Protein 3DXS (pdb70)

Foldseek 3Di:
DWKFKKAKPDQDDPVLQVLLQVLLVPQPFWDGWDGDSVPRIIMTDGDVVRDDDVVSQVSSVVSPIHMDTDDTPD

Radius of gyration: 10.69 Å; Cα contacts (8 Å, |Δi|>4): 174; chains: 1; bounding box: 22×27×25 Å

Nearest PDB structures (foldseek):
  3dxs-assembly1_X  TM=1.014E+00  e=5.088E-16  Arabidopsis thaliana
  6ff2-assembly1_B  TM=9.673E-01  e=3.110E-07  Staphylococcus aureus subsp. aureus NCTC 8325
  2qif-assembly1_A  TM=9.749E-01  e=5.324E-07  unclassified
  1kqk-assembly1_A  TM=9.486E-01  e=2.907E-07  Bacillus subtilis
  7si6-assembly1_A  TM=9.402E-01  e=1.588E-07  Xenopus tropicalis

Solvent-accessible surface area: 4286 Å² total; per-residue (Å²): 124,44,42,2,35,0,10,1,71,52,14,120,59,67,69,25,14,94,47,0,69,58,26,0,89,133,26,114,14,15,130,119,5,56,32,44,48,154,128,73,64,0,27,0,18,3,40,37,140,105,11,104,50,121,68,0,55,98,16,0,67,114,46,61,27,124,11,100,38,112,42,134,71,159

B-factor: mean 13.67, std 7.36, range [3.86, 49.39]

Sequence (74 aa):
MRKIQVGVTTGMTCAACSSSNSSSVEEAALMNVNGVFKASSVALLQNRADVVFDPNLVKKEEEEDIKEEEIEDAGFEEAEEILAEEEEW

Secondary structure (DSSP, 8-state):
-EEEEEEEE---SHHHHHHHHHHHHTSTTEEEEEEEGGGTEEEEEE-TTT--HHHHHHHHHHHT-EEEEEEE--

Structure (mmCIF, N/CA/C/O backbone):
data_3DXS
#
_entry.id   3DXS
#
_cell.length_a   27.374
_cell.length_b   44.529
_cell.length_c   49.223
_cell.angle_alpha   90.00
_cell.angle_beta   90.00
_cell.angle_gamma   90.00
#
_symmetry.space_group_name_H-M   'P 21 21 21'
#
loop_
_entity.id
_entity.type
_entity.pdbx_description
1 polymer 'Copper-transporting ATPase RAN1'
2 non-polymer 'ZINC ION'
3 non-polymer 'LITHIUM ION'
4 water water
#
loop_
_atom_site.group_PDB
_atom_site.id
_atom_site.type_symbol
_atom_site.label_atom_id
_atom_site.label_alt_id
_atom_site.label_comp_id
_atom_site.label_asym_id
_atom_site.label_entity_id
_atom_site.label_seq_id
_atom_site.pdbx_PDB_ins_code
_atom_site.Cartn_x
_atom_site.Cartn_y
_atom_site.Cartn_z
_atom_site.occupancy
_atom_site.B_iso_or_equiv
_atom_site.auth_seq_id
_atom_site.auth_comp_id
_atom_site.auth_asym_id
_atom_site.auth_atom_id
_atom_site.pdbx_PDB_model_num
ATOM 1 N N . MET A 1 1 ? 13.421 14.050 9.165 1.00 9.43 1 MET X N 1
ATOM 2 C CA . MET A 1 1 ? 13.748 14.993 10.291 1.00 9.32 1 MET X CA 1
ATOM 3 C C . MET A 1 1 ? 12.834 16.196 10.254 1.00 9.11 1 MET X C 1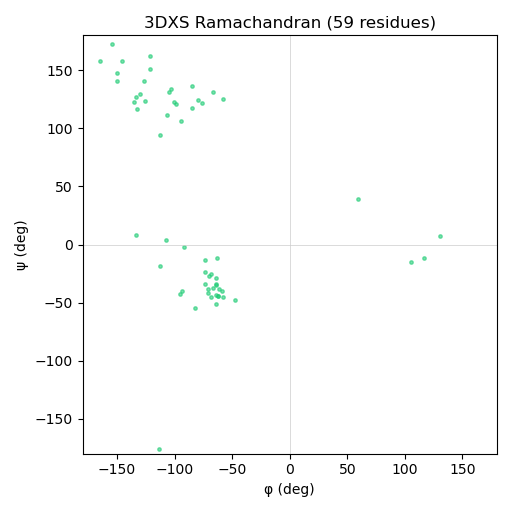
ATOM 4 O O . MET A 1 1 ? 12.331 16.609 9.210 1.00 9.16 1 MET X O 1
ATOM 9 N N . ARG A 1 2 ? 12.694 16.768 11.433 1.00 9.44 2 ARG X N 1
ATOM 10 C CA . ARG A 1 2 ? 12.083 18.075 11.640 1.00 9.44 2 ARG X CA 1
ATOM 11 C C . ARG A 1 2 ? 13.109 18.962 12.307 1.00 9.22 2 ARG X C 1
ATOM 12 O O . ARG A 1 2 ? 14.103 18.471 12.844 1.00 9.41 2 ARG X O 1
ATOM 15 N N . LYS A 1 3 ? 12.890 20.271 12.245 1.00 8.97 3 LYS X N 1
ATOM 16 C CA . LYS A 1 3 ? 13.775 21.230 12.926 1.00 8.69 3 LYS X CA 1
ATOM 17 C C . LYS A 1 3 ? 12.984 22.221 13.758 1.00 8.81 3 LYS X C 1
ATOM 18 O O . LYS A 1 3 ? 12.033 22.831 13.283 1.00 9.20 3 LYS X O 1
ATOM 24 N N . ILE A 1 4 ? 13.395 22.350 15.008 1.00 8.70 4 ILE X N 1
ATOM 25 C CA . ILE A 1 4 ? 12.766 23.299 15.963 1.00 8.71 4 ILE X CA 1
ATOM 26 C C . ILE A 1 4 ? 13.774 24.299 16.504 1.00 8.41 4 ILE X C 1
ATOM 27 O O . ILE A 1 4 ? 14.968 24.035 16.596 1.00 8.78 4 ILE X O 1
ATOM 32 N N . GLN A 1 5 ? 13.239 25.462 16.835 1.00 8.44 5 GLN X N 1
ATOM 33 C CA . GLN A 1 5 ? 13.972 26.528 17.505 1.00 8.24 5 GLN X CA 1
ATOM 34 C C . GLN A 1 5 ? 13.519 26.594 18.940 1.00 8.47 5 GLN X C 1
ATOM 35 O O . GLN A 1 5 ? 12.380 26.916 19.236 1.00 8.70 5 GLN X O 1
ATOM 41 N N . VAL A 1 6 ? 14.429 26.226 19.828 1.00 8.45 6 VAL X N 1
ATOM 42 C CA . VAL A 1 6 ? 14.145 26.156 21.259 1.00 8.43 6 VAL X CA 1
ATOM 43 C C . VAL A 1 6 ? 14.733 27.351 21.978 1.00 8.24 6 VAL X C 1
ATOM 44 O O . VAL A 1 6 ? 15.878 27.739 21.770 1.00 8.80 6 VAL X O 1
ATOM 48 N N . GLY A 1 7 ? 13.919 27.940 22.832 1.00 8.80 7 GLY X N 1
ATOM 49 C CA . GLY A 1 7 ? 14.382 29.006 23.712 1.00 8.94 7 GLY X CA 1
ATOM 50 C C . GLY A 1 7 ? 14.994 28.384 24.946 1.00 8.93 7 GLY X C 1
ATOM 51 O O . GLY A 1 7 ? 14.472 27.426 25.505 1.00 8.96 7 GLY X O 1
ATOM 52 N N . VAL A 1 8 ? 16.132 28.935 25.339 1.00 9.28 8 VAL X N 1
ATOM 53 C CA . VAL A 1 8 ? 16.850 28.490 26.526 1.00 9.78 8 VAL X CA 1
ATOM 54 C C . VAL A 1 8 ? 17.278 29.674 27.377 1.00 10.11 8 VAL X C 1
ATOM 55 O O . VAL A 1 8 ? 17.896 30.616 26.881 1.00 11.08 8 VAL X O 1
ATOM 59 N N . THR A 1 9 ? 16.920 29.613 28.653 1.00 10.46 9 THR X N 1
ATOM 60 C CA A THR A 1 9 ? 17.376 30.648 29.578 0.50 10.41 9 THR X CA 1
ATOM 61 C CA B THR A 1 9 ? 17.266 30.627 29.670 0.50 10.48 9 THR X CA 1
ATOM 62 C C . THR A 1 9 ? 18.322 30.093 30.629 1.00 10.50 9 THR X C 1
ATOM 63 O O . THR A 1 9 ? 18.226 28.958 31.086 1.00 10.74 9 THR X O 1
ATOM 70 N N . GLY A 1 10 ? 19.307 30.914 30.928 1.00 10.88 10 GLY X N 1
ATOM 71 C CA . GLY A 1 10 ? 20.290 30.586 31.940 1.00 11.08 10 GLY X CA 1
ATOM 72 C C . GLY A 1 10 ? 21.706 30.443 31.453 1.00 10.91 10 GLY X C 1
ATOM 73 O O . GLY A 1 10 ? 22.633 30.364 32.248 1.00 11.01 10 GLY X O 1
ATOM 74 N N . MET A 1 11 ? 21.872 30.401 30.140 1.00 10.56 11 MET X N 1
ATOM 75 C CA . MET A 1 11 ? 23.219 30.291 29.555 1.00 10.30 11 MET X CA 1
ATOM 76 C C . MET A 1 11 ? 23.920 31.622 29.628 1.00 10.02 11 MET X C 1
ATOM 77 O O . MET A 1 11 ? 23.429 32.614 29.089 1.00 9.88 11 MET X O 1
ATOM 82 N N . THR A 1 12 ? 25.075 31.640 30.281 1.00 9.59 12 THR X N 1
ATOM 83 C CA . THR A 1 12 ? 25.845 32.891 30.411 1.00 9.48 12 THR X CA 1
ATOM 84 C C . THR A 1 12 ? 27.331 32.779 30.126 1.00 9.19 12 THR X C 1
ATOM 85 O O . THR A 1 12 ? 28.093 33.715 30.338 1.00 9.27 12 THR X O 1
ATOM 89 N N . CYS A 1 13 ? 27.740 31.636 29.629 1.00 9.08 13 CYS X N 1
ATOM 90 C CA . CYS A 1 13 ? 29.120 31.465 29.146 1.00 9.27 13 CYS X CA 1
ATOM 91 C C . CYS A 1 13 ? 29.236 30.378 28.104 1.00 9.15 13 CYS X C 1
ATOM 92 O O . CYS A 1 13 ? 28.295 29.645 27.834 1.00 9.15 13 CYS X O 1
ATOM 95 N N . ALA A 1 14 ? 30.420 30.291 27.538 1.00 9.42 14 ALA X N 1
ATOM 96 C CA . ALA A 1 14 ? 30.702 29.304 26.482 1.00 9.55 14 ALA X CA 1
ATOM 97 C C . ALA A 1 14 ? 30.464 27.888 26.978 1.00 9.88 14 ALA X C 1
ATOM 98 O O . ALA A 1 14 ? 29.922 27.053 26.268 1.00 10.39 14 ALA X O 1
ATOM 100 N N . ALA A 1 15 ? 30.855 27.644 28.216 1.00 9.74 15 ALA X N 1
ATOM 101 C CA . ALA A 1 15 ? 30.703 26.302 28.800 1.00 9.76 15 ALA X CA 1
ATOM 102 C C . ALA A 1 15 ? 29.235 25.939 28.897 1.00 9.45 15 ALA X C 1
ATOM 103 O O . ALA A 1 15 ? 28.847 24.776 28.725 1.00 9.71 15 ALA X O 1
ATOM 105 N N . CYS A 1 16 ? 28.409 26.945 29.148 1.00 9.14 16 CYS X N 1
ATOM 106 C CA . CYS A 1 16 ? 26.956 26.726 29.247 1.00 8.88 16 CYS X CA 1
ATOM 107 C C . CYS A 1 16 ? 26.403 26.259 27.912 1.00 8.89 16 CYS X C 1
ATOM 108 O O . CYS A 1 16 ? 25.674 25.288 27.820 1.00 8.78 16 CYS X O 1
ATOM 111 N N . SER A 1 17 ? 26.729 27.008 26.876 1.00 8.70 17 SER X N 1
ATOM 112 C CA A SER A 1 17 ? 26.229 26.691 25.534 0.50 8.69 17 SER X CA 1
ATOM 113 C CA B SER A 1 17 ? 26.277 26.703 25.510 0.25 8.70 17 SER X CA 1
ATOM 114 C CA C SER A 1 17 ? 26.253 26.691 25.532 0.25 8.81 17 SER X CA 1
ATOM 115 C C . SER A 1 17 ? 26.739 25.311 25.103 1.00 8.59 17 SER X C 1
ATOM 116 O O . SER A 1 17 ? 25.991 24.517 24.529 1.00 7.81 17 SER X O 1
ATOM 123 N N . ASN A 1 18 ? 27.984 25.030 25.423 1.00 8.67 18 ASN X N 1
ATOM 124 C CA . ASN A 1 18 ? 28.593 23.755 25.056 1.00 8.93 18 ASN X CA 1
ATOM 125 C C . ASN A 1 18 ? 27.887 22.595 25.753 1.00 8.70 18 ASN X C 1
ATOM 126 O O . ASN A 1 18 ? 27.709 21.515 25.189 1.00 8.53 18 ASN X O 1
ATOM 131 N N . SER A 1 19 ? 27.451 22.865 26.977 1.00 8.89 19 SER X N 1
ATOM 132 C CA A SER A 1 19 ? 26.779 21.859 27.820 0.33 8.70 19 SER X CA 1
ATOM 133 C CA B SER A 1 19 ? 26.775 21.855 27.813 0.33 8.94 19 SER X CA 1
ATOM 134 C CA C SER A 1 19 ? 26.792 21.842 27.796 0.33 9.09 19 SER X CA 1
ATOM 135 C C . SER A 1 19 ? 25.406 21.527 27.262 1.00 8.92 19 SER X C 1
ATOM 136 O O . SER A 1 19 ? 24.942 20.379 27.325 1.00 9.32 19 SER X O 1
ATOM 143 N N . VAL A 1 20 ? 24.768 22.538 26.723 1.00 8.84 20 VAL X N 1
ATOM 144 C CA . VAL A 1 20 ? 23.435 22.366 26.143 1.00 8.81 20 VAL X CA 1
ATOM 145 C C . VAL A 1 20 ? 23.566 21.560 24.862 1.00 8.99 20 VAL X C 1
ATOM 146 O O . VAL A 1 20 ? 22.789 20.659 24.595 1.00 8.90 20 VAL X O 1
ATO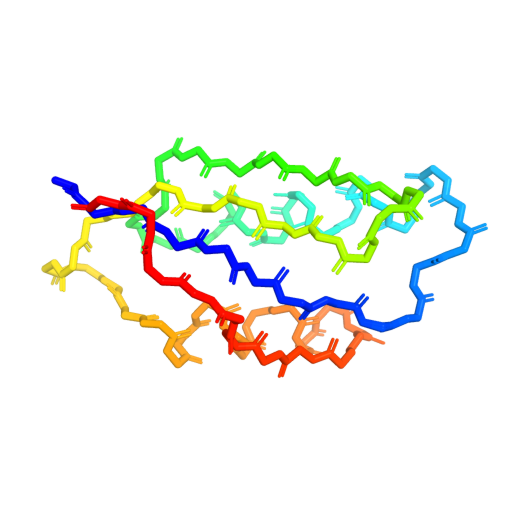M 150 N N . GLU A 1 21 ? 24.589 21.871 24.086 1.00 10.01 21 GLU X N 1
ATOM 151 C CA A GLU A 1 21 ? 24.829 21.161 22.824 0.50 10.22 21 GLU X CA 1
ATOM 152 C CA B GLU A 1 21 ? 24.827 21.159 22.821 0.50 10.24 21 GLU X CA 1
ATOM 153 C C . GLU A 1 21 ? 25.139 19.692 23.096 1.00 10.31 21 GLU X C 1
ATOM 154 O O . GLU A 1 21 ? 24.615 18.778 22.437 1.00 10.21 21 GLU X O 1
ATOM 165 N N . ALA A 1 22 ? 25.979 19.480 24.088 1.00 10.19 22 ALA X N 1
ATOM 166 C CA . ALA A 1 22 ? 26.423 18.129 24.463 1.00 10.09 22 ALA X CA 1
ATOM 167 C C . ALA A 1 22 ? 25.228 17.298 24.916 1.00 9.82 22 ALA X C 1
ATOM 168 O O . ALA A 1 22 ? 25.042 16.143 24.517 1.00 10.62 22 ALA X O 1
ATOM 170 N N . ALA A 1 23 ? 24.402 17.929 25.721 1.00 9.63 23 ALA X N 1
ATOM 171 C CA . ALA A 1 23 ? 23.213 17.274 26.271 1.00 9.32 23 ALA X CA 1
ATOM 172 C C . ALA A 1 23 ? 22.276 16.864 25.155 1.00 9.72 23 ALA X C 1
ATOM 173 O O . ALA A 1 23 ? 21.717 15.766 25.122 1.00 9.66 23 ALA X O 1
ATOM 175 N N . LEU A 1 24 ? 22.105 17.776 24.223 1.00 9.78 24 LEU X N 1
ATOM 176 C CA . LEU A 1 24 ? 21.172 17.554 23.121 1.00 10.03 24 LEU X CA 1
ATOM 177 C C . LEU A 1 24 ? 21.675 16.421 22.231 1.00 10.19 24 LEU X C 1
ATOM 178 O O . LEU A 1 24 ? 20.901 15.596 21.740 1.00 10.77 24 LEU X O 1
ATOM 183 N N . MET A 1 25 ? 22.987 16.366 22.048 1.00 10.17 25 MET X N 1
ATOM 184 C CA . MET A 1 25 ? 23.588 15.381 21.108 1.00 10.61 25 MET X CA 1
ATOM 185 C C . MET A 1 25 ? 23.543 13.975 21.704 1.00 11.01 25 MET X C 1
ATOM 186 O O . MET A 1 25 ? 23.741 12.964 21.016 1.00 12.05 25 MET X O 1
ATOM 191 N N . ASN A 1 26 ? 23.261 13.937 22.990 1.00 11.03 26 ASN X N 1
ATOM 192 C CA . ASN A 1 26 ? 23.105 12.675 23.714 1.00 11.40 26 ASN X CA 1
ATOM 193 C C . ASN A 1 26 ? 21.666 12.195 23.737 1.00 11.60 26 ASN X C 1
ATOM 194 O O . ASN A 1 26 ? 21.366 11.131 24.253 1.00 14.22 26 ASN X O 1
ATOM 199 N N . VAL A 1 27 ? 20.780 12.984 23.163 1.00 10.97 27 VAL X N 1
ATOM 200 C CA . VAL A 1 27 ? 19.366 12.586 23.066 1.00 10.14 27 VAL X CA 1
ATOM 201 C C . VAL A 1 27 ? 19.176 11.722 21.819 1.00 9.95 27 VAL X C 1
ATOM 202 O O . VAL A 1 27 ? 19.405 12.163 20.708 1.00 9.88 27 VAL X O 1
ATOM 206 N N . ASN A 1 28 ? 18.774 10.474 22.020 1.00 10.13 28 ASN X N 1
ATOM 207 C CA . ASN A 1 28 ? 18.557 9.566 20.871 1.00 10.41 28 ASN X CA 1
ATOM 208 C C . ASN A 1 28 ? 17.532 10.167 19.933 1.00 10.53 28 ASN X C 1
ATOM 209 O O . ASN A 1 28 ? 16.439 10.515 20.341 1.00 11.35 28 ASN X O 1
ATOM 214 N N . GLY A 1 29 ? 17.921 10.292 18.677 1.00 10.80 29 GLY X N 1
ATOM 215 C CA . GLY A 1 29 ? 17.069 10.854 17.624 1.00 10.58 29 GLY X CA 1
ATOM 216 C C . GLY A 1 29 ? 17.439 12.265 17.201 1.00 10.78 29 GLY X C 1
ATOM 217 O O . GLY A 1 29 ? 16.995 12.762 16.168 1.00 10.77 29 GLY X O 1
ATOM 218 N N . VAL A 1 30 ? 18.243 12.922 18.018 1.00 10.41 30 VAL X N 1
ATOM 219 C CA . VAL A 1 30 ? 18.761 14.248 17.647 1.00 10.45 30 VAL X CA 1
ATOM 220 C C . VAL A 1 30 ? 19.929 14.093 16.691 1.00 10.97 30 VAL X C 1
ATOM 221 O O . VAL A 1 30 ? 20.912 13.404 16.989 1.00 11.43 30 VAL X O 1
ATOM 225 N N . PHE A 1 31 ? 19.802 14.744 15.536 1.00 11.00 31 PHE X N 1
ATOM 226 C CA . PHE A 1 31 ? 20.817 14.671 14.471 1.00 11.33 31 PHE X CA 1
ATOM 227 C C . PHE A 1 31 ? 21.818 15.804 14.559 1.00 10.80 31 PHE X C 1
ATOM 228 O O . PHE A 1 31 ? 23.015 15.609 14.362 1.00 10.95 31 PHE X O 1
ATOM 236 N N . LYS A 1 32 ? 21.314 16.989 14.871 1.00 10.91 32 LYS X N 1
ATOM 237 C CA . LYS A 1 32 ? 22.158 18.188 14.982 1.00 10.75 32 LYS X CA 1
ATOM 238 C C . LYS A 1 32 ? 21.587 19.166 15.993 1.00 10.21 32 LYS X C 1
ATOM 239 O O . LYS A 1 32 ? 20.385 19.360 16.090 1.00 9.88 32 LYS X O 1
ATOM 245 N N . ALA A 1 33 ? 22.488 19.764 16.747 1.00 10.29 33 ALA X N 1
ATOM 246 C CA . ALA A 1 33 ? 22.136 20.809 17.719 1.00 10.47 33 ALA X CA 1
ATOM 247 C C . ALA A 1 33 ? 23.103 21.978 17.625 1.00 10.89 33 ALA X C 1
ATOM 248 O O . ALA A 1 33 ? 24.316 21.829 17.740 1.00 11.70 33 ALA X O 1
ATOM 250 N N . SER A 1 34 ? 22.527 23.136 17.379 1.00 10.80 34 SER X N 1
ATOM 251 C CA A SER A 1 34 ? 23.291 24.369 17.251 0.50 10.79 34 SER X CA 1
ATOM 252 C CA B SER A 1 34 ? 23.282 24.382 17.245 0.50 11.11 34 SER X CA 1
ATOM 253 C C . SER A 1 34 ? 22.775 25.411 18.231 1.00 10.50 34 SER X C 1
ATOM 254 O O . SER A 1 34 ? 21.642 25.877 18.136 1.00 11.01 34 SER X O 1
ATOM 259 N N . VAL A 1 35 ? 23.636 25.743 19.168 1.00 10.18 35 VAL X N 1
ATOM 260 C CA . VAL A 1 35 ? 23.300 26.644 20.265 1.00 9.94 35 VAL X CA 1
ATOM 261 C C . VAL A 1 35 ? 23.927 27.995 20.046 1.00 10.00 35 VAL X C 1
ATOM 262 O O . VAL A 1 35 ? 25.106 28.108 19.724 1.00 10.60 35 VAL X O 1
ATOM 266 N N . ALA A 1 36 ? 23.090 29.007 20.203 1.00 9.45 36 ALA X N 1
ATOM 267 C CA . ALA A 1 36 ? 23.486 30.406 20.094 1.00 9.87 36 ALA X CA 1
ATOM 268 C C . ALA A 1 36 ? 23.377 31.089 21.445 1.00 9.91 36 ALA X C 1
ATOM 269 O O . ALA A 1 36 ? 22.324 31.565 21.857 1.00 10.58 36 ALA X O 1
ATOM 271 N N . LEU A 1 37 ? 24.507 31.111 22.127 1.00 9.79 37 LEU X N 1
ATOM 272 C CA . LEU A 1 37 ? 24.606 31.657 23.470 1.00 9.89 37 LEU X CA 1
ATOM 273 C C . LEU A 1 37 ? 23.938 33.016 23.552 1.00 10.12 37 LEU X C 1
ATOM 274 O O . LEU A 1 37 ? 23.144 33.272 24.442 1.00 12.52 37 LEU X O 1
ATOM 279 N N . LEU A 1 38 ? 24.254 33.874 22.596 1.00 9.99 38 LEU X N 1
ATOM 280 C CA . LEU A 1 38 ? 23.826 35.286 22.672 1.00 9.61 38 LEU X CA 1
ATOM 281 C C . LEU A 1 38 ? 22.321 35.451 22.512 1.00 9.36 38 LEU X C 1
ATOM 282 O O . LEU A 1 38 ? 21.733 36.412 23.016 1.00 9.30 38 LEU X O 1
ATOM 287 N N . GLN A 1 39 ? 21.705 34.489 21.841 1.00 9.23 39 GLN X N 1
ATOM 288 C CA . GLN A 1 39 ? 20.305 34.648 21.392 1.00 9.33 39 GLN X CA 1
ATOM 289 C C . GLN A 1 39 ? 19.294 33.817 22.164 1.00 9.04 39 GLN X C 1
ATOM 290 O O . GLN A 1 39 ? 18.103 33.822 21.864 1.00 8.90 39 GLN X O 1
ATOM 296 N N . ASN A 1 40 ? 19.789 33.130 23.187 1.00 9.00 40 ASN X N 1
ATOM 297 C CA . ASN A 1 40 ? 18.961 32.227 24.024 1.00 8.98 40 ASN X CA 1
ATOM 298 C C . ASN A 1 40 ? 18.318 31.124 23.210 1.00 8.49 40 ASN X C 1
ATOM 299 O O . ASN A 1 40 ? 17.164 30.762 23.419 1.00 8.55 40 ASN X O 1
ATOM 304 N N . ARG A 1 41 ? 19.084 30.619 22.265 1.00 8.43 41 ARG X N 1
ATOM 305 C CA . ARG A 1 41 ? 18.576 29.675 21.257 1.00 8.23 41 ARG X CA 1
ATOM 306 C C . ARG A 1 41 ? 19.351 28.389 21.140 1.00 7.87 41 ARG X C 1
ATOM 307 O O . ARG A 1 41 ? 20.564 28.354 21.209 1.00 8.27 41 ARG X O 1
ATOM 315 N N . ALA A 1 42 ? 18.587 27.329 20.956 1.00 7.68 42 ALA X N 1
ATOM 316 C CA . ALA A 1 42 ? 19.105 26.035 20.535 1.00 7.55 42 ALA X CA 1
ATOM 317 C C . ALA A 1 42 ? 18.245 25.498 19.407 1.00 7.74 42 ALA X C 1
ATOM 318 O O . ALA A 1 42 ? 17.053 25.241 19.569 1.00 8.17 42 ALA X O 1
ATOM 320 N N . ASP A 1 43 ? 18.883 25.359 18.265 1.00 8.49 43 ASP X N 1
ATOM 321 C CA . ASP A 1 43 ? 18.236 24.878 17.049 1.00 8.58 43 ASP X CA 1
ATOM 322 C C . ASP A 1 43 ? 18.541 23.402 16.864 1.00 8.36 43 ASP X C 1
ATOM 323 O O . ASP A 1 43 ? 19.689 22.977 16.790 1.00 9.39 43 ASP X O 1
ATOM 328 N N . VAL A 1 44 ? 17.478 22.619 16.818 1.00 8.13 44 VAL X N 1
ATOM 329 C CA . VAL A 1 44 ? 17.589 21.157 16.865 1.00 7.91 44 VAL X CA 1
ATOM 330 C C . VAL A 1 44 ? 16.897 20.453 15.710 1.00 7.82 44 VAL X C 1
ATOM 331 O O . VAL A 1 44 ? 15.704 20.614 15.456 1.00 7.79 44 VAL X O 1
ATOM 335 N N . VAL A 1 45 ? 17.703 19.662 15.029 1.00 7.57 45 VAL X N 1
ATOM 336 C CA . VAL A 1 45 ? 17.258 18.787 13.939 1.00 8.02 45 VAL X CA 1
ATOM 337 C C . VAL A 1 45 ? 17.125 17.381 14.499 1.00 8.03 45 VAL X C 1
ATOM 338 O O . VAL A 1 45 ? 18.064 16.849 15.076 1.00 7.94 45 VAL X O 1
ATOM 342 N N . PHE A 1 46 ? 15.929 16.822 14.383 1.00 8.26 46 PHE X N 1
ATOM 343 C CA . PHE A 1 46 ? 15.613 15.557 15.053 1.00 8.51 46 PHE X CA 1
ATOM 344 C C . PHE A 1 46 ? 14.661 14.688 14.244 1.00 8.60 46 PHE X C 1
ATOM 345 O O . PHE A 1 46 ? 13.915 15.165 13.399 1.00 8.08 46 PHE X O 1
ATOM 353 N N . ASP A 1 47 ? 14.724 13.408 14.560 1.00 8.85 47 ASP X N 1
ATOM 354 C CA . ASP A 1 47 ? 13.864 12.376 13.953 1.00 9.64 47 ASP X CA 1
ATOM 355 C C . ASP A 1 47 ? 12.649 12.153 14.858 1.00 9.70 47 ASP X C 1
ATOM 356 O O . ASP A 1 47 ? 12.793 11.583 15.938 1.00 9.64 47 ASP X O 1
ATOM 361 N N . PRO A 1 48 ? 11.462 12.632 14.452 1.00 9.88 48 PRO X N 1
ATOM 362 C CA . PRO A 1 48 ? 10.271 12.572 15.303 1.00 10.45 48 PRO X CA 1
ATOM 363 C C . PRO A 1 48 ? 9.815 11.163 15.639 1.00 10.70 48 PRO X C 1
ATOM 364 O O . PRO A 1 48 ? 9.008 10.971 16.543 1.00 11.00 48 PRO X O 1
ATOM 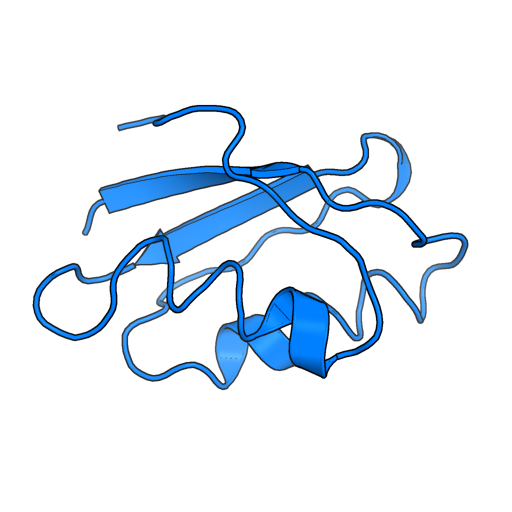368 N N . ASN A 1 49 ? 10.380 10.186 14.947 1.00 10.89 49 ASN X N 1
ATOM 369 C CA . ASN A 1 49 ? 10.063 8.779 15.255 1.00 11.27 49 ASN X CA 1
ATOM 370 C C . ASN A 1 49 ? 10.733 8.369 16.549 1.00 11.57 49 ASN X C 1
ATOM 371 O O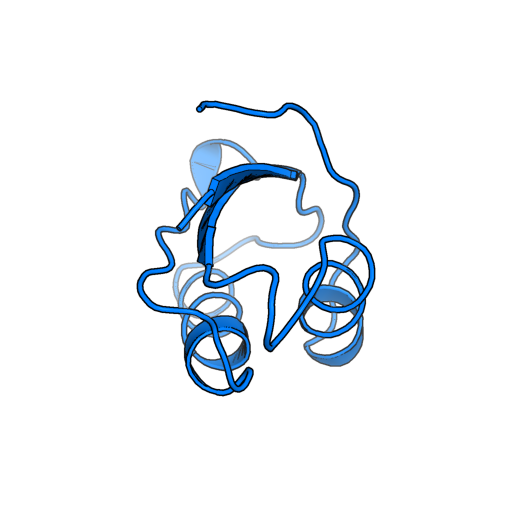 . ASN A 1 49 ? 10.298 7.445 17.224 1.00 12.09 49 ASN X O 1
ATOM 376 N N . LEU A 1 50 ? 11.798 9.086 16.885 1.00 11.53 50 LEU X N 1
ATOM 377 C CA . LEU A 1 50 ? 12.686 8.700 18.000 1.00 11.52 50 LEU X CA 1
ATOM 378 C C . LEU A 1 50 ? 12.642 9.665 19.173 1.00 12.09 50 LEU X C 1
ATOM 379 O O . LEU A 1 50 ? 13.053 9.349 20.280 1.00 12.43 50 LEU X O 1
ATOM 384 N N . VAL A 1 51 ? 12.159 10.854 18.902 1.00 12.38 51 VAL X N 1
ATOM 385 C CA . VAL A 1 51 ? 12.115 11.896 19.935 1.00 12.80 51 VAL X CA 1
ATOM 386 C C . VAL A 1 51 ? 11.204 13.015 19.516 1.00 13.28 51 VAL X C 1
ATOM 387 O O . VAL A 1 51 ? 11.016 13.295 18.343 1.00 13.07 51 VAL X O 1
ATOM 391 N N A LYS A 1 52 ? 10.608 13.642 20.509 0.50 13.67 52 LYS X N 1
ATOM 392 N N B LYS A 1 52 ? 10.614 13.656 20.503 0.50 13.70 52 LYS X N 1
ATOM 393 C CA A LYS A 1 52 ? 9.738 14.790 20.251 0.50 14.28 52 LYS X CA 1
ATOM 394 C CA B LYS A 1 52 ? 9.788 14.822 20.215 0.50 14.33 52 LYS X CA 1
ATOM 395 C C A LYS A 1 52 ? 10.170 16.016 21.027 0.50 14.30 52 LYS X C 1
ATOM 396 C C B LYS A 1 52 ? 10.172 16.023 21.036 0.50 14.29 52 LYS X C 1
ATOM 397 O O A LYS A 1 52 ? 11.094 15.988 21.829 0.50 14.06 52 LYS X O 1
ATOM 398 O O B LYS A 1 52 ? 11.056 15.983 21.884 0.50 14.10 52 LYS X O 1
ATOM 409 N N . GLU A 1 53 ? 9.471 17.098 20.737 1.00 14.44 53 GLU X N 1
ATOM 410 C CA A GLU A 1 53 ? 9.841 18.428 21.227 0.75 14.79 53 GLU X CA 1
ATOM 411 C CA B GLU A 1 53 ? 9.845 18.434 21.224 0.25 14.39 53 GLU X CA 1
ATOM 412 C C . GLU A 1 53 ? 9.957 18.471 22.739 1.00 14.52 53 GLU X C 1
ATOM 413 O O . GLU A 1 53 ? 10.869 19.081 23.301 1.00 14.13 53 GLU X O 1
ATOM 424 N N . GLU A 1 54 ? 9.032 17.790 23.380 1.00 14.31 54 GLU X N 1
ATOM 425 C CA A GLU A 1 54 ? 8.936 17.780 24.839 0.50 14.23 54 GLU X CA 1
ATOM 426 C CA B GLU A 1 54 ? 8.955 17.816 24.846 0.50 14.32 54 GLU X CA 1
ATOM 427 C C . GLU A 1 54 ? 10.171 17.129 25.452 1.00 13.76 54 GLU X C 1
ATOM 428 O O . GLU A 1 54 ? 10.647 17.507 26.513 1.00 13.25 54 GLU X O 1
ATOM 439 N N . ASP A 1 55 ? 10.678 16.141 24.742 1.00 12.76 55 ASP X N 1
ATOM 440 C CA . ASP A 1 55 ? 11.830 15.369 25.197 1.00 12.58 55 ASP X CA 1
ATOM 441 C C . ASP A 1 55 ? 13.095 16.202 25.053 1.00 11.93 55 ASP X C 1
ATOM 442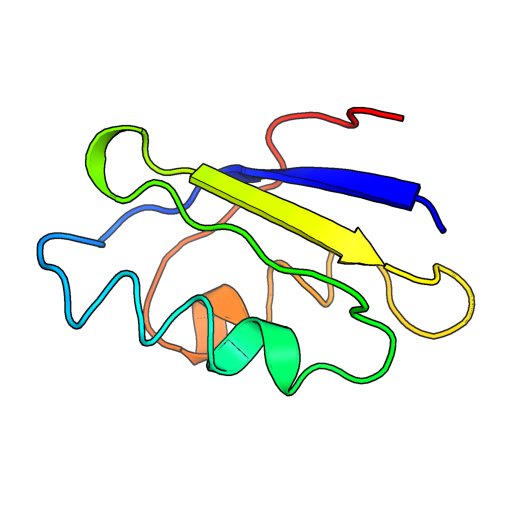 O O . ASP A 1 55 ? 14.024 16.130 25.852 1.00 12.40 55 ASP X O 1
ATOM 447 N N . ILE A 1 56 ? 13.092 17.012 24.015 1.00 11.27 56 ILE X N 1
ATOM 448 C CA . ILE A 1 56 ? 14.218 17.916 23.733 1.00 10.96 56 ILE X CA 1
ATOM 449 C C . ILE A 1 56 ? 14.273 18.990 24.813 1.00 10.81 56 ILE X C 1
ATOM 450 O O . ILE A 1 56 ? 15.320 19.302 25.371 1.00 10.01 56 ILE X O 1
ATOM 455 N N . LYS A 1 57 ? 13.101 19.518 25.112 1.00 11.33 57 LYS X N 1
ATOM 456 C CA . LYS A 1 57 ? 12.932 20.523 26.176 1.00 11.90 57 LYS X CA 1
ATOM 457 C C . LYS A 1 57 ? 13.414 19.960 27.507 1.00 11.82 57 LYS X C 1
ATOM 458 O O . LYS A 1 57 ? 14.151 20.597 28.247 1.00 11.17 57 LYS X O 1
ATOM 464 N N . GLU A 1 58 ? 13.018 18.725 27.769 1.00 12.08 58 GLU X N 1
ATOM 465 C CA A GLU A 1 58 ? 13.345 18.064 29.037 0.50 12.06 58 GLU X CA 1
ATOM 466 C CA B GLU A 1 58 ? 13.357 18.058 29.029 0.50 12.35 58 GLU X CA 1
ATOM 467 C C . GLU A 1 58 ? 14.850 17.835 29.182 1.00 11.96 58 GLU X C 1
ATOM 468 O O . GLU A 1 58 ? 15.404 17.968 30.273 1.00 12.17 58 GLU X O 1
ATOM 479 N N . GLU A 1 59 ? 15.500 17.495 28.078 1.00 11.01 59 GLU X N 1
ATOM 480 C CA . GLU A 1 59 ? 16.955 17.281 28.088 1.00 10.74 59 GLU X CA 1
ATOM 481 C C . GLU A 1 59 ? 17.699 18.548 28.480 1.00 10.28 59 GLU X C 1
ATOM 482 O O . GLU A 1 59 ? 18.693 18.523 29.208 1.00 10.47 59 GLU X O 1
ATOM 484 N N . ILE A 1 60 ? 17.200 19.674 27.998 1.00 9.78 60 ILE X N 1
ATOM 485 C CA . ILE A 1 60 ? 17.837 20.970 28.293 1.00 9.32 60 ILE X CA 1
ATOM 486 C C . ILE A 1 60 ? 17.609 21.336 29.760 1.00 9.65 60 ILE X C 1
ATOM 487 O O . ILE A 1 60 ? 18.493 21.859 30.454 1.00 8.66 60 ILE X O 1
ATOM 492 N N . GLU A 1 61 ? 16.415 21.017 30.234 1.00 10.06 61 GLU X N 1
ATOM 493 C CA . GLU A 1 61 ? 16.059 21.271 31.631 1.00 10.59 61 GLU X CA 1
ATOM 494 C C . GLU A 1 61 ? 16.940 20.431 32.527 1.00 10.94 61 GLU X C 1
ATOM 495 O O . GLU A 1 61 ? 17.464 20.891 33.542 1.00 11.23 61 GLU X O 1
ATOM 501 N N . ASP A 1 62 ? 17.111 19.186 32.129 1.00 11.39 62 ASP X N 1
ATOM 502 C CA . ASP A 1 62 ? 17.895 18.240 32.935 1.00 11.81 62 ASP X CA 1
ATOM 503 C C . ASP A 1 62 ? 19.348 18.691 33.034 1.00 11.78 62 ASP X C 1
ATOM 504 O O . ASP A 1 62 ? 20.046 18.408 34.008 1.00 12.06 62 ASP X O 1
ATOM 509 N N . ALA A 1 63 ? 19.790 19.398 32.006 1.00 11.48 63 ALA X N 1
ATOM 510 C CA . ALA A 1 63 ? 21.175 19.904 31.941 1.00 11.41 63 ALA X CA 1
ATOM 511 C C . ALA A 1 63 ? 21.378 21.010 32.946 1.00 11.24 63 ALA X C 1
ATOM 512 O O . ALA A 1 63 ? 22.490 21.249 33.415 1.00 11.18 63 ALA X O 1
ATOM 514 N N . GLY A 1 64 ? 20.291 21.699 33.262 1.00 10.99 64 GLY X N 1
ATOM 515 C CA . GLY A 1 64 ? 20.352 22.774 34.260 1.00 11.20 64 GLY X CA 1
ATOM 516 C C . GLY A 1 64 ? 19.740 24.104 33.895 1.00 11.21 64 GLY X C 1
ATOM 517 O O . GLY A 1 64 ? 19.844 25.086 34.635 1.00 11.91 64 GLY X O 1
ATOM 518 N N . PHE A 1 65 ? 19.075 24.124 32.751 1.00 11.30 65 PHE X N 1
ATOM 519 C CA . PHE A 1 65 ? 18.474 25.346 32.235 1.00 11.01 65 PHE X CA 1
ATOM 520 C C . PHE A 1 65 ? 16.968 25.282 32.201 1.00 11.18 65 PHE X C 1
ATOM 521 O O . PHE A 1 65 ? 16.354 24.356 32.712 1.00 11.90 65 PHE X O 1
ATOM 529 N N . GLU A 1 66 ? 16.407 26.349 31.663 1.00 11.17 66 GLU X N 1
ATOM 530 C CA A GLU A 1 66 ? 14.979 26.427 31.398 0.25 10.89 66 GLU X CA 1
ATOM 531 C CA B GLU A 1 66 ? 14.965 26.454 31.400 0.75 11.28 66 GLU X CA 1
ATOM 532 C C . GLU A 1 66 ? 14.790 26.520 29.896 1.00 10.67 66 GLU X C 1
ATOM 533 O O . GLU A 1 66 ? 15.583 27.141 29.188 1.00 9.89 66 GLU X O 1
ATOM 544 N N . ALA A 1 67 ? 13.750 25.880 29.420 1.00 10.41 67 ALA X N 1
ATOM 545 C CA . ALA A 1 67 ? 13.510 25.782 27.981 1.00 10.48 67 ALA X CA 1
ATOM 546 C C . ALA A 1 67 ? 12.043 25.680 27.594 1.00 10.35 67 ALA X C 1
ATOM 547 O O . ALA A 1 67 ? 11.215 25.148 28.314 1.00 10.88 67 ALA X O 1
ATOM 549 N N . GLU A 1 68 ? 11.772 26.243 26.435 1.00 10.55 68 GLU X N 1
ATOM 550 C CA A GLU A 1 68 ? 10.483 26.116 25.757 0.60 10.70 68 GLU X CA 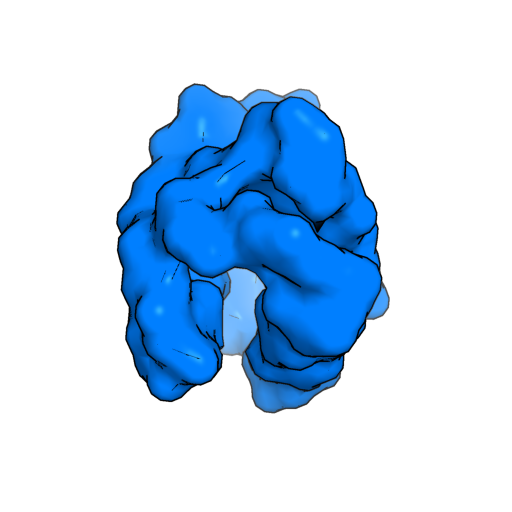1
ATOM 551 C CA B GLU A 1 68 ? 10.486 26.096 25.738 0.40 10.79 68 GLU X CA 1
ATOM 552 C C . GLU A 1 68 ? 10.689 26.277 24.249 1.00 10.85 68 GLU X C 1
ATOM 553 O O . GLU A 1 68 ? 11.528 27.059 23.808 1.00 10.13 68 GLU X 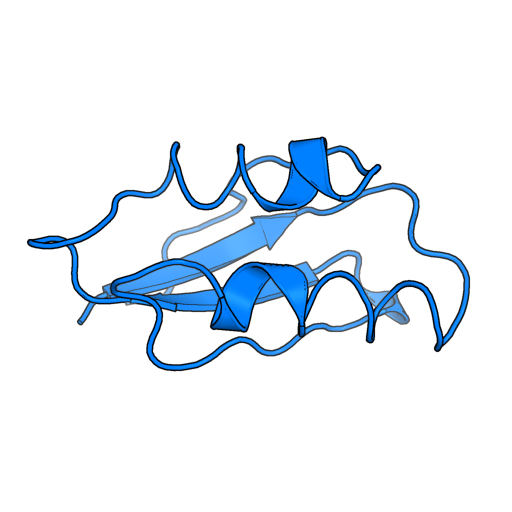O 1
ATOM 564 N N . ILE A 1 69 ? 9.930 25.520 23.485 1.00 10.99 69 ILE X N 1
ATOM 565 C CA . ILE A 1 69 ? 9.967 25.631 22.026 1.00 11.70 69 ILE X CA 1
ATOM 566 C C . ILE A 1 69 ? 9.424 26.993 21.650 1.00 11.54 69 ILE X C 1
ATOM 567 O O . ILE A 1 69 ? 8.394 27.446 22.158 1.00 11.76 69 ILE X O 1
ATOM 572 N N . LEU A 1 70 ? 10.185 27.655 20.796 1.00 11.71 70 LEU X N 1
ATOM 573 C CA . LEU A 1 70 ? 9.861 28.997 20.301 1.00 11.77 70 LEU X CA 1
ATOM 574 C C . LEU A 1 70 ? 9.142 28.928 18.973 1.00 11.85 70 LEU X C 1
ATOM 575 O O . LEU A 1 70 ? 8.167 29.638 18.724 1.00 12.22 70 LEU X O 1
ATOM 580 N N . ALA A 1 71 ? 9.637 28.054 18.120 1.00 11.66 71 ALA X N 1
ATOM 581 C CA . ALA A 1 71 ? 9.082 27.895 16.779 1.00 11.97 71 ALA X CA 1
ATOM 582 C C 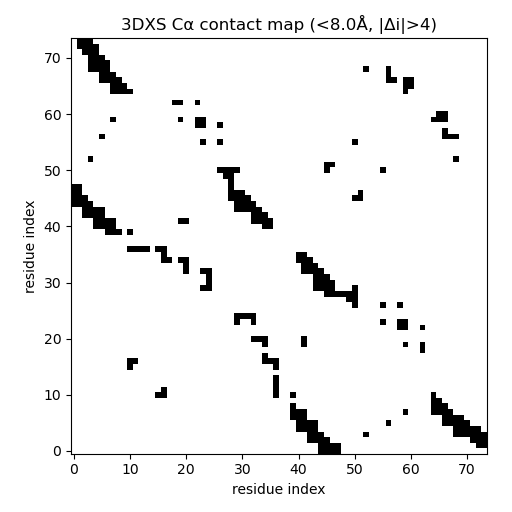. ALA A 1 71 ? 9.532 26.621 16.102 1.00 12.24 71 ALA X C 1
ATOM 583 O O . ALA A 1 71 ? 10.527 26.020 16.473 1.00 11.87 71 ALA X O 1
ATOM 585 N N . GLU A 1 72 ? 8.722 26.233 15.133 1.00 12.68 72 GLU X N 1
ATOM 586 C CA A GLU A 1 72 ? 9.056 25.152 14.204 0.33 12.88 72 GLU X CA 1
ATOM 587 C CA B GLU A 1 72 ? 9.080 25.149 14.216 0.33 12.85 72 GLU X CA 1
ATOM 588 C CA C GLU A 1 72 ? 9.040 25.156 14.198 0.33 12.92 72 GLU X CA 1
ATOM 589 C C . GLU A 1 72 ? 9.657 25.780 12.959 1.00 12.97 72 GLU X C 1
ATOM 590 O O . GLU A 1 72 ? 9.032 26.627 12.327 1.00 13.54 72 GLU X O 1
ATOM 606 N N . GLU A 1 73 ? 10.869 25.368 12.618 1.00 12.45 73 GLU X N 1
ATOM 607 C CA . GLU A 1 73 ? 11.584 25.950 11.467 1.00 11.96 73 GLU X CA 1
ATOM 608 C C . GLU A 1 73 ? 11.149 25.313 10.161 1.00 11.95 73 GLU X C 1
ATOM 609 O O . GLU A 1 73 ? 10.756 25.985 9.207 1.00 11.66 73 GLU X O 1
ATOM 615 N N . TRP A 1 74 ? 11.258 23.996 10.144 1.00 12.11 74 TRP X N 1
ATOM 616 C CA . TRP A 1 74 ? 10.747 23.174 9.040 1.00 12.36 74 TRP X CA 1
ATOM 617 C C . TRP A 1 74 ? 10.459 21.739 9.455 1.00 12.67 74 TRP X C 1
ATOM 618 O O . TRP A 1 74 ? 9.873 20.993 8.674 1.00 13.34 74 TRP X O 1
#